Protein AF-A0A930QNM5-F1 (afdb_monomer_lite)

pLDDT: mean 81.4, std 10.73, range [40.41, 90.56]

Foldseek 3Di:
DDPPQAAQEDAPPDPVSVVVCVVCVVVVNPHDYDHCVVDPDDPVRLVVVCVVVVDPPVVVDPCVDPVCVVVVVVVD

Sequence (76 aa):
MADTEVLFIGYPKCSTCQKAEKFLRAHGCAAPMRDIKTQNPTTDELRTWHTRSGRPLKRFFNTSGMVYRDRGLKDK

Secondary structure (DSSP, 8-state):
-------EEE-TT-HHHHHHHHHHHHTT--PPEEETTTSPPPHHHHHHHHHHH---GGGGS-TTSHHHHHTTTT--

Structure (mmCIF, N/CA/C/O backbone):
data_AF-A0A930QNM5-F1
#
_entry.id   AF-A0A930QNM5-F1
#
loop_
_atom_site.group_PDB
_atom_site.id
_atom_site.type_symbol
_atom_site.label_atom_id
_atom_site.label_alt_id
_atom_site.label_comp_id
_atom_site.label_asym_id
_atom_site.label_entity_id
_atom_site.label_seq_id
_atom_site.pdbx_PDB_ins_code
_atom_site.Cartn_x
_atom_site.Cartn_y
_atom_site.Cartn_z
_atom_site.occupancy
_atom_site.B_iso_or_equiv
_atom_site.auth_seq_id
_atom_site.auth_comp_id
_atom_site.auth_asym_id
_atom_site.auth_atom_id
_atom_site.pdbx_PDB_model_num
ATOM 1 N N . MET A 1 1 ? 2.829 10.494 -24.927 1.00 40.41 1 MET A N 1
ATOM 2 C CA . MET A 1 1 ? 3.809 9.666 -24.196 1.00 40.41 1 MET A CA 1
ATOM 3 C C . MET A 1 1 ? 3.153 9.345 -22.868 1.00 40.41 1 MET A C 1
ATOM 5 O O . MET A 1 1 ? 2.949 10.261 -22.087 1.00 40.41 1 MET A O 1
ATOM 9 N N . ALA A 1 2 ? 2.615 8.133 -22.719 1.00 42.28 2 ALA A N 1
ATOM 10 C CA . ALA A 1 2 ? 1.798 7.775 -21.563 1.00 42.28 2 ALA A CA 1
ATOM 11 C C . ALA A 1 2 ? 2.710 7.591 -20.350 1.00 42.28 2 ALA A C 1
ATOM 13 O O . ALA A 1 2 ? 3.340 6.545 -20.194 1.00 42.28 2 ALA A O 1
ATOM 14 N N . ASP A 1 3 ? 2.800 8.646 -19.547 1.00 51.03 3 ASP A N 1
ATOM 15 C CA . ASP A 1 3 ? 3.404 8.649 -18.224 1.00 51.03 3 ASP A CA 1
ATOM 16 C C . ASP A 1 3 ? 2.646 7.635 -17.360 1.00 51.03 3 ASP A C 1
ATOM 18 O O . ASP A 1 3 ? 1.575 7.897 -16.810 1.00 51.03 3 ASP A O 1
ATOM 22 N N . THR A 1 4 ? 3.118 6.393 -17.386 1.00 58.56 4 THR A N 1
ATOM 23 C CA . THR A 1 4 ? 2.577 5.325 -16.552 1.00 58.56 4 THR A CA 1
ATOM 24 C C . THR A 1 4 ? 3.291 5.444 -15.220 1.00 58.56 4 THR A C 1
ATOM 26 O O . THR A 1 4 ? 4.169 4.646 -14.900 1.00 58.56 4 THR A O 1
ATOM 29 N N . GLU A 1 5 ? 2.970 6.498 -14.476 1.00 69.12 5 GLU A N 1
ATOM 30 C CA . GLU A 1 5 ? 3.524 6.726 -13.152 1.00 69.12 5 GLU A CA 1
ATOM 31 C C . GLU A 1 5 ? 2.947 5.652 -12.215 1.00 69.12 5 GLU A C 1
ATOM 33 O O . GLU A 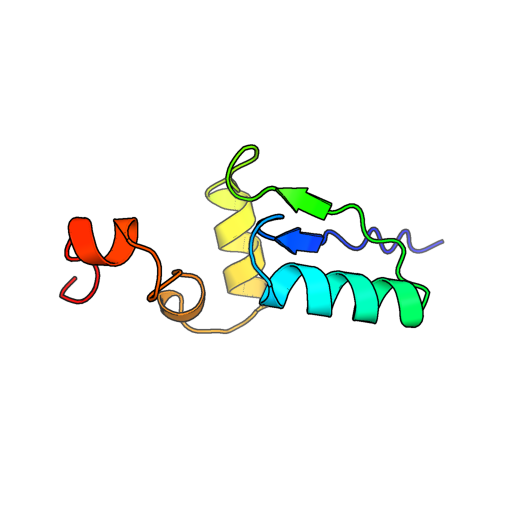1 5 ? 1.822 5.729 -11.714 1.00 69.12 5 GLU A O 1
ATOM 38 N N . VAL A 1 6 ? 3.677 4.543 -12.077 1.00 76.56 6 VAL A N 1
ATOM 39 C CA . VAL A 1 6 ? 3.259 3.413 -11.247 1.00 76.56 6 VAL A CA 1
ATOM 40 C C . VAL A 1 6 ? 3.412 3.825 -9.788 1.00 76.56 6 VAL A C 1
ATOM 42 O O . VAL A 1 6 ? 4.518 3.879 -9.262 1.00 76.56 6 VAL A O 1
ATOM 45 N N . LEU A 1 7 ? 2.297 4.090 -9.109 1.00 84.31 7 LEU A N 1
ATOM 46 C CA . LEU A 1 7 ? 2.293 4.356 -7.674 1.00 84.31 7 LEU A CA 1
ATOM 47 C C . LEU A 1 7 ? 2.311 3.035 -6.893 1.00 84.31 7 LEU A C 1
ATOM 49 O O . LEU A 1 7 ? 1.319 2.302 -6.872 1.00 84.31 7 LEU A O 1
ATOM 53 N N . PHE A 1 8 ? 3.422 2.736 -6.215 1.00 87.94 8 PHE A N 1
ATOM 54 C CA . PHE A 1 8 ? 3.509 1.569 -5.340 1.00 87.94 8 PHE A CA 1
ATOM 55 C C . PHE A 1 8 ? 3.184 1.960 -3.897 1.00 87.94 8 PHE A C 1
ATOM 57 O O . PHE A 1 8 ? 3.964 2.634 -3.230 1.00 87.94 8 PHE A O 1
ATOM 64 N N . ILE A 1 9 ? 2.032 1.521 -3.394 1.00 89.12 9 ILE A N 1
ATOM 65 C CA . ILE A 1 9 ? 1.615 1.784 -2.013 1.00 89.12 9 ILE A CA 1
ATOM 66 C C . ILE A 1 9 ? 1.960 0.573 -1.158 1.00 89.12 9 ILE A C 1
ATOM 68 O O . ILE A 1 9 ? 1.501 -0.541 -1.418 1.00 89.12 9 ILE A O 1
ATOM 72 N N . GLY A 1 10 ? 2.739 0.783 -0.105 1.00 89.69 10 GLY A N 1
ATOM 73 C CA . GLY A 1 10 ? 3.116 -0.302 0.785 1.00 89.69 10 GLY A CA 1
ATOM 74 C C . GLY A 1 10 ? 3.602 0.183 2.135 1.00 89.69 10 GLY A C 1
ATOM 75 O O . GLY A 1 10 ? 3.654 1.374 2.414 1.00 89.69 10 GLY A O 1
ATOM 76 N N . TYR A 1 11 ? 3.960 -0.769 2.989 1.00 88.25 11 TYR A N 1
ATOM 77 C CA . TYR A 1 11 ? 4.578 -0.488 4.277 1.00 88.25 11 TYR A CA 1
ATOM 78 C C . TYR A 1 11 ? 6.036 -0.962 4.238 1.00 88.25 11 TYR A C 1
ATOM 80 O O . TYR A 1 11 ? 6.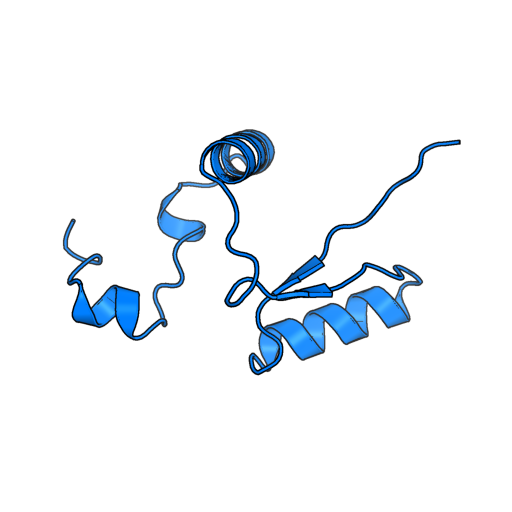258 -2.154 4.013 1.00 88.25 11 TYR A O 1
ATOM 88 N N . PRO A 1 12 ? 7.043 -0.096 4.457 1.00 84.94 12 PRO A N 1
ATOM 89 C CA . PRO A 1 12 ? 8.451 -0.457 4.261 1.00 84.94 12 PRO A CA 1
ATOM 90 C C . PRO A 1 12 ? 8.927 -1.591 5.176 1.00 84.94 12 PRO A C 1
ATOM 92 O O . PRO A 1 12 ? 9.806 -2.357 4.792 1.00 84.94 12 PRO A O 1
ATOM 95 N N . LYS A 1 13 ? 8.323 -1.772 6.362 1.00 85.50 13 LYS A N 1
ATOM 96 C CA . LYS A 1 13 ? 8.651 -2.903 7.254 1.00 85.50 13 LYS A CA 1
ATOM 97 C C . LYS A 1 13 ? 7.886 -4.194 6.928 1.00 85.50 13 LYS A C 1
ATOM 99 O O . LYS A 1 13 ? 8.066 -5.197 7.611 1.00 85.50 13 LYS A O 1
ATOM 104 N N . CYS A 1 14 ? 7.015 -4.189 5.919 1.00 86.12 14 CYS A N 1
ATOM 105 C CA . CYS A 1 14 ? 6.287 -5.378 5.486 1.00 86.12 14 CYS A CA 1
ATOM 106 C C . CYS A 1 14 ? 7.142 -6.200 4.515 1.00 86.12 14 CYS A C 1
ATOM 108 O O . CYS A 1 14 ? 7.476 -5.741 3.422 1.00 86.12 14 CYS A O 1
ATOM 110 N N . SER A 1 15 ? 7.434 -7.450 4.876 1.00 86.94 15 SER A N 1
ATOM 111 C CA . SER A 1 15 ? 8.204 -8.376 4.037 1.00 86.94 15 SER A CA 1
ATOM 112 C C . SER A 1 15 ? 7.533 -8.654 2.685 1.00 86.94 15 SER A C 1
ATOM 114 O O . SER A 1 15 ? 8.219 -8.801 1.675 1.00 86.94 15 SER A O 1
ATOM 116 N N . THR A 1 16 ? 6.198 -8.670 2.631 1.00 89.31 16 THR A N 1
ATOM 117 C CA . THR A 1 16 ? 5.441 -8.810 1.378 1.00 89.31 16 THR A CA 1
ATOM 118 C C . THR A 1 16 ? 5.623 -7.594 0.469 1.00 89.31 16 THR A C 1
ATOM 120 O O . THR A 1 16 ? 5.842 -7.765 -0.728 1.00 89.31 16 THR A O 1
ATOM 123 N N . CYS A 1 17 ? 5.601 -6.374 1.023 1.00 88.81 17 CYS A N 1
ATOM 124 C CA . CYS A 1 17 ? 5.820 -5.150 0.247 1.00 88.81 17 CYS A CA 1
ATOM 125 C C . CYS A 1 17 ? 7.246 -5.090 -0.308 1.00 88.81 17 CYS A C 1
ATOM 127 O O . CYS A 1 17 ? 7.420 -4.782 -1.479 1.00 88.81 17 CYS A O 1
ATOM 129 N N . GLN A 1 18 ? 8.251 -5.474 0.483 1.00 88.38 18 GLN A N 1
ATOM 130 C CA . GLN A 1 18 ? 9.643 -5.528 0.020 1.00 88.38 18 GLN A CA 1
ATOM 131 C C . GLN A 1 18 ? 9.839 -6.533 -1.125 1.00 88.38 18 GLN A C 1
ATOM 133 O O . GLN A 1 18 ? 10.571 -6.265 -2.075 1.00 88.38 18 GLN A O 1
ATOM 138 N N . LYS A 1 19 ? 9.182 -7.701 -1.061 1.00 90.56 19 LYS A N 1
ATOM 139 C CA . LYS A 1 19 ? 9.206 -8.685 -2.158 1.00 90.56 19 LYS A CA 1
ATOM 140 C C . LYS A 1 19 ? 8.532 -8.140 -3.419 1.00 90.56 19 LYS A C 1
ATOM 142 O O . LYS A 1 19 ? 9.078 -8.306 -4.504 1.00 90.56 19 LYS A O 1
ATOM 147 N N . ALA A 1 20 ? 7.385 -7.476 -3.271 1.00 89.88 20 ALA A N 1
ATOM 148 C CA . ALA A 1 20 ? 6.673 -6.856 -4.386 1.00 89.88 20 ALA A CA 1
ATOM 149 C C . ALA A 1 20 ? 7.486 -5.720 -5.030 1.00 89.88 20 ALA A C 1
ATOM 151 O O . ALA A 1 20 ? 7.576 -5.658 -6.250 1.00 89.88 20 ALA A O 1
ATOM 152 N N . GLU A 1 21 ? 8.145 -4.877 -4.233 1.00 87.25 21 GLU A N 1
ATOM 153 C CA . GLU A 1 21 ? 9.027 -3.822 -4.739 1.00 87.25 21 GLU A CA 1
ATOM 154 C C . GLU A 1 21 ? 10.204 -4.405 -5.531 1.00 87.25 21 GLU A C 1
ATOM 156 O O . GLU A 1 21 ? 10.484 -3.963 -6.644 1.00 87.25 21 GLU A O 1
ATOM 161 N N . LYS A 1 22 ? 10.871 -5.439 -4.997 1.00 88.69 22 LYS A N 1
ATOM 162 C CA . LYS A 1 22 ? 11.952 -6.139 -5.710 1.00 88.69 22 LYS A CA 1
ATOM 163 C C . LYS A 1 22 ? 11.472 -6.729 -7.033 1.00 88.69 22 LYS A C 1
ATOM 165 O O . LYS A 1 22 ? 12.183 -6.619 -8.025 1.00 88.69 22 LYS A O 1
ATOM 170 N N . PHE A 1 23 ? 10.279 -7.321 -7.050 1.00 89.62 23 PHE A N 1
ATOM 171 C CA . PHE A 1 23 ? 9.661 -7.842 -8.267 1.00 89.62 23 PHE A CA 1
ATOM 172 C C . PHE A 1 23 ? 9.425 -6.722 -9.291 1.00 89.62 23 PHE A C 1
ATOM 174 O O . PHE A 1 23 ? 9.886 -6.825 -10.421 1.00 89.62 23 PHE A O 1
ATOM 181 N N . LEU A 1 24 ? 8.801 -5.611 -8.888 1.00 87.25 24 LEU A N 1
ATOM 182 C CA . LEU A 1 24 ? 8.561 -4.462 -9.769 1.00 87.25 24 LEU A CA 1
ATOM 183 C C . LEU A 1 24 ? 9.866 -3.893 -10.341 1.00 87.25 24 LEU A C 1
ATOM 185 O O . LEU A 1 24 ? 9.969 -3.700 -11.551 1.00 87.25 24 LEU A O 1
ATOM 189 N N . ARG A 1 25 ? 10.890 -3.709 -9.499 1.00 85.50 25 ARG A N 1
ATOM 190 C CA . ARG A 1 25 ? 12.217 -3.245 -9.930 1.00 85.50 25 ARG A CA 1
ATOM 191 C C . ARG A 1 25 ? 12.880 -4.216 -10.910 1.00 85.50 25 ARG A C 1
ATOM 193 O O . ARG A 1 25 ? 13.447 -3.766 -11.899 1.00 85.50 25 ARG A O 1
ATOM 200 N N . ALA A 1 26 ? 12.782 -5.526 -10.671 1.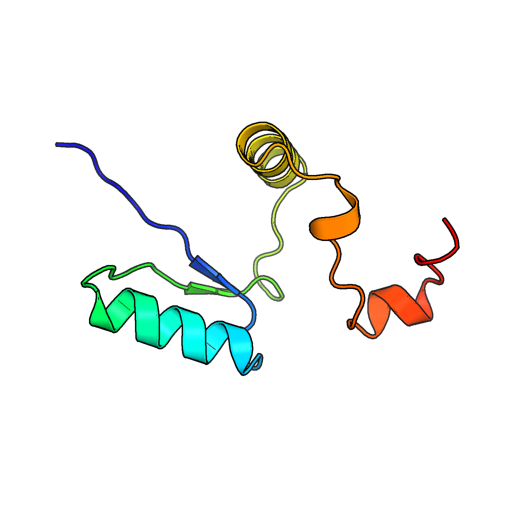00 88.81 26 ALA A N 1
ATOM 201 C CA . ALA A 1 26 ? 13.318 -6.551 -11.570 1.00 88.81 26 ALA A CA 1
ATOM 202 C C . ALA A 1 26 ? 12.626 -6.557 -12.945 1.00 88.81 26 ALA A C 1
ATOM 204 O O . ALA A 1 26 ? 13.257 -6.875 -13.947 1.00 88.81 26 ALA A O 1
ATOM 205 N N . HIS A 1 27 ? 11.354 -6.158 -13.001 1.00 87.44 27 HIS A N 1
ATOM 206 C CA . HIS A 1 27 ? 10.586 -6.010 -14.237 1.00 87.44 27 HIS A CA 1
ATOM 207 C C . HIS A 1 27 ? 10.728 -4.626 -14.901 1.00 87.44 27 HIS A C 1
ATOM 209 O O . HIS A 1 27 ? 10.021 -4.337 -15.863 1.00 87.44 27 HIS A O 1
ATOM 215 N N . GLY A 1 28 ? 11.633 -3.767 -14.415 1.00 82.69 28 GLY A N 1
ATOM 216 C CA . GLY A 1 28 ? 1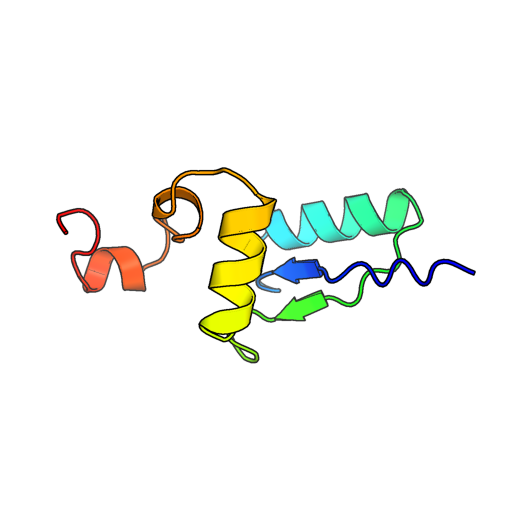1.874 -2.436 -14.984 1.00 82.69 28 GLY A CA 1
ATOM 217 C C . GLY A 1 28 ? 10.850 -1.372 -14.573 1.00 82.69 28 GLY A C 1
ATOM 218 O O . GLY A 1 28 ? 10.886 -0.257 -15.089 1.00 82.69 28 GLY A O 1
ATOM 219 N N . CYS A 1 29 ? 9.956 -1.671 -13.627 1.00 81.56 29 CYS A N 1
ATOM 220 C CA . CYS A 1 29 ? 9.023 -0.699 -13.066 1.00 81.56 29 CYS A CA 1
ATOM 221 C C . CYS A 1 29 ? 9.673 0.024 -11.880 1.00 81.56 29 CYS A C 1
ATOM 223 O O . CYS A 1 29 ? 9.634 -0.447 -10.740 1.00 81.56 29 CYS A O 1
ATOM 225 N N . ALA A 1 30 ? 10.255 1.195 -12.139 1.00 72.81 30 ALA A N 1
ATOM 226 C CA . ALA A 1 30 ? 10.737 2.106 -11.103 1.00 72.81 30 ALA A CA 1
ATOM 227 C C . ALA A 1 30 ? 9.562 2.882 -10.476 1.00 72.81 30 ALA A C 1
ATOM 229 O O . ALA A 1 30 ? 9.405 4.080 -10.678 1.00 72.81 30 ALA A O 1
ATOM 230 N N . ALA A 1 31 ? 8.708 2.174 -9.739 1.00 76.62 31 ALA A N 1
ATOM 231 C CA . ALA A 1 31 ? 7.583 2.761 -9.022 1.00 76.62 31 ALA A CA 1
ATOM 232 C C . ALA A 1 31 ? 8.063 3.420 -7.712 1.00 76.62 31 ALA A C 1
ATOM 234 O O . ALA A 1 31 ? 8.650 2.715 -6.881 1.00 76.62 31 ALA A O 1
ATOM 235 N N . PRO A 1 32 ? 7.826 4.723 -7.468 1.00 78.75 32 PRO A N 1
ATOM 236 C CA . PRO A 1 32 ? 8.084 5.314 -6.161 1.00 78.75 32 PRO A CA 1
ATOM 237 C C . PRO A 1 32 ? 7.209 4.639 -5.096 1.00 78.75 32 PRO A C 1
ATOM 239 O O . PRO A 1 32 ? 5.985 4.542 -5.232 1.00 78.75 32 PRO A O 1
ATOM 242 N N . MET A 1 33 ? 7.848 4.152 -4.027 1.00 84.12 33 MET A N 1
ATOM 243 C CA . MET A 1 33 ? 7.141 3.575 -2.888 1.00 84.12 33 MET A CA 1
ATOM 244 C C . MET A 1 33 ? 6.563 4.690 -2.011 1.00 84.12 33 MET A C 1
ATOM 246 O O . MET A 1 33 ? 7.306 5.445 -1.387 1.00 84.12 33 MET A O 1
ATOM 250 N N . ARG A 1 34 ? 5.235 4.745 -1.904 1.00 88.88 34 ARG A N 1
ATOM 251 C CA . ARG A 1 34 ? 4.509 5.576 -0.939 1.00 88.88 34 ARG A CA 1
ATOM 252 C C . ARG A 1 34 ? 4.240 4.765 0.326 1.00 88.88 34 ARG A C 1
ATOM 254 O O . ARG A 1 34 ? 3.551 3.741 0.278 1.00 88.88 34 ARG A O 1
ATOM 261 N N . ASP A 1 35 ? 4.782 5.220 1.456 1.00 89.44 35 ASP A N 1
ATOM 262 C CA . ASP A 1 35 ? 4.528 4.597 2.758 1.00 89.44 35 ASP A CA 1
ATOM 263 C C . ASP A 1 35 ? 3.092 4.892 3.206 1.00 89.44 35 ASP A C 1
ATOM 265 O O . ASP A 1 35 ? 2.739 6.021 3.550 1.00 89.44 35 ASP A O 1
ATOM 269 N N . ILE A 1 36 ? 2.267 3.845 3.229 1.00 89.38 36 ILE A N 1
ATOM 270 C CA . ILE A 1 36 ? 0.852 3.916 3.608 1.00 89.38 36 ILE A CA 1
ATOM 271 C C . ILE A 1 36 ? 0.637 4.347 5.068 1.00 89.38 36 ILE A C 1
ATOM 273 O O . ILE A 1 36 ? -0.474 4.727 5.424 1.00 89.38 36 ILE A O 1
ATOM 277 N N . LYS A 1 37 ? 1.662 4.261 5.929 1.00 84.44 37 LYS A N 1
ATOM 278 C CA . LYS A 1 37 ? 1.578 4.645 7.345 1.00 84.44 37 LYS A CA 1
ATOM 279 C C . LYS A 1 37 ? 1.822 6.139 7.570 1.00 84.44 37 LYS A C 1
ATOM 281 O O . LYS A 1 37 ? 1.275 6.696 8.518 1.00 84.44 37 LYS A O 1
ATOM 286 N N . THR A 1 38 ? 2.699 6.756 6.781 1.00 86.62 38 THR A N 1
ATOM 287 C CA . THR A 1 38 ? 3.034 8.186 6.906 1.00 86.62 38 THR A CA 1
ATOM 288 C C . THR A 1 38 ? 2.199 9.034 5.958 1.00 86.62 38 THR A C 1
ATOM 290 O O . THR A 1 38 ? 1.759 10.116 6.333 1.00 86.62 38 THR A O 1
ATOM 293 N N . GLN A 1 39 ? 1.938 8.528 4.751 1.00 86.94 39 GLN A N 1
ATOM 294 C CA . GLN A 1 39 ? 1.119 9.174 3.734 1.00 86.94 39 GLN A CA 1
ATOM 295 C C . GLN A 1 39 ? -0.149 8.363 3.484 1.00 86.94 39 GLN A C 1
ATOM 297 O O . GLN A 1 39 ? -0.303 7.707 2.447 1.00 86.94 39 GLN A O 1
ATOM 302 N N . ASN A 1 40 ? -1.066 8.429 4.448 1.00 87.44 40 ASN A N 1
ATOM 303 C CA . ASN A 1 40 ? -2.343 7.734 4.368 1.00 87.44 40 ASN A CA 1
ATOM 304 C C . ASN A 1 40 ? -3.104 8.147 3.095 1.00 87.44 40 ASN A C 1
ATOM 306 O O . ASN A 1 40 ? -3.102 9.328 2.733 1.00 87.44 40 ASN A O 1
ATOM 310 N N . PRO A 1 41 ? -3.753 7.198 2.407 1.00 86.62 41 PRO A N 1
ATOM 311 C CA . PRO A 1 41 ? -4.588 7.517 1.264 1.00 86.62 41 PRO A CA 1
ATOM 312 C C . PRO A 1 41 ? -5.849 8.263 1.704 1.00 86.62 41 PRO A C 1
ATOM 3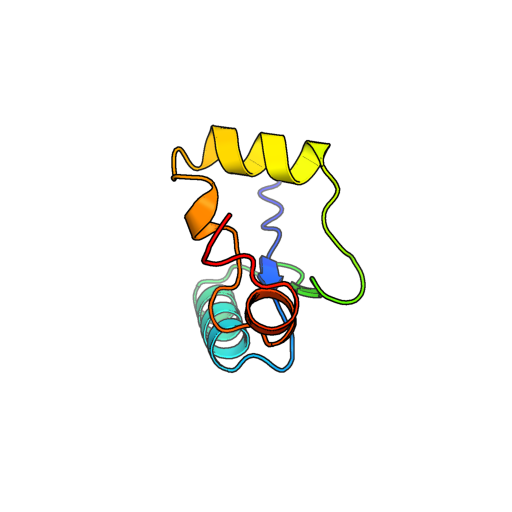14 O O . PRO A 1 41 ? -6.391 8.011 2.785 1.00 86.62 41 PRO A O 1
ATOM 317 N N . THR A 1 42 ? -6.319 9.178 0.863 1.00 89.69 42 THR A N 1
ATOM 318 C CA . THR A 1 42 ? -7.556 9.922 1.117 1.00 89.69 42 THR A CA 1
ATOM 319 C C . THR A 1 42 ? -8.786 9.089 0.758 1.00 89.69 42 THR A C 1
ATOM 321 O O . THR A 1 42 ? -8.714 8.088 0.040 1.00 89.69 42 THR A O 1
ATOM 324 N N . THR A 1 43 ? -9.953 9.503 1.249 1.00 87.62 43 THR A N 1
ATOM 325 C CA . THR A 1 43 ? -11.225 8.833 0.946 1.00 87.62 43 THR A CA 1
ATOM 326 C C . THR A 1 43 ? -11.518 8.805 -0.558 1.00 87.62 43 THR A C 1
ATOM 328 O O . THR A 1 43 ? -11.993 7.788 -1.066 1.00 87.62 43 THR A O 1
ATOM 331 N N . ASP A 1 44 ? -11.207 9.884 -1.281 1.00 90.00 44 ASP A N 1
ATOM 332 C CA . ASP A 1 44 ? -11.430 9.982 -2.728 1.00 90.00 44 ASP A CA 1
ATOM 333 C C . ASP A 1 44 ? -10.477 9.086 -3.530 1.00 90.00 44 ASP A C 1
ATOM 335 O O . ASP A 1 44 ? -10.904 8.409 -4.474 1.00 90.00 44 ASP A O 1
ATOM 339 N N . GLU A 1 45 ? -9.207 9.001 -3.115 1.00 88.69 45 GLU A N 1
ATOM 340 C CA . GLU A 1 45 ? -8.238 8.052 -3.677 1.00 88.69 45 GLU A CA 1
ATOM 341 C C . GLU A 1 45 ? -8.730 6.608 -3.487 1.00 88.69 45 GLU A C 1
ATOM 343 O O . GLU A 1 45 ? -8.831 5.845 -4.451 1.00 88.69 45 GLU A O 1
ATOM 348 N N . LEU A 1 46 ? -9.129 6.250 -2.261 1.00 87.69 46 LEU A N 1
ATOM 349 C CA . LEU A 1 46 ? -9.641 4.916 -1.937 1.00 87.69 46 LEU A CA 1
ATOM 350 C C . LEU A 1 46 ? -10.905 4.571 -2.727 1.00 87.69 46 LEU A C 1
ATOM 352 O O . LEU A 1 46 ? -11.019 3.455 -3.237 1.00 87.69 46 LEU A O 1
ATOM 356 N N . ARG A 1 47 ? -11.846 5.515 -2.866 1.00 88.00 47 ARG A N 1
ATOM 357 C CA . ARG A 1 47 ? -13.062 5.326 -3.668 1.00 88.00 47 ARG A CA 1
ATOM 358 C C . ARG A 1 47 ? -12.707 5.064 -5.129 1.00 88.00 47 ARG A C 1
ATOM 360 O O . ARG A 1 47 ? -13.264 4.151 -5.736 1.00 88.00 47 ARG A O 1
ATOM 367 N N . THR A 1 48 ? -11.749 5.809 -5.673 1.00 89.81 48 THR A N 1
ATOM 368 C CA . THR A 1 48 ? -11.272 5.622 -7.047 1.00 89.81 48 THR A CA 1
ATOM 369 C C . THR A 1 48 ? -10.633 4.246 -7.235 1.00 89.81 48 THR A C 1
ATOM 371 O O . THR A 1 48 ? -10.975 3.534 -8.181 1.00 89.81 48 THR A O 1
ATOM 374 N N . TRP A 1 49 ? -9.747 3.823 -6.330 1.00 89.38 49 TRP A N 1
ATOM 375 C CA . TRP A 1 49 ? -9.089 2.514 -6.415 1.00 89.38 49 TRP A CA 1
ATOM 376 C C . TRP A 1 49 ? -10.053 1.352 -6.211 1.00 89.38 49 TRP A C 1
ATOM 378 O O . TRP A 1 49 ? -9.939 0.345 -6.904 1.00 89.38 49 TRP A O 1
ATOM 388 N N . HIS A 1 50 ? -11.025 1.489 -5.309 1.00 88.31 50 HIS A N 1
ATOM 389 C CA . HIS A 1 50 ? -12.072 0.493 -5.107 1.00 88.31 50 HIS A CA 1
ATOM 390 C C . HIS A 1 50 ? -12.898 0.293 -6.383 1.00 88.31 50 HIS A C 1
ATOM 392 O O . HIS A 1 50 ? -13.025 -0.837 -6.857 1.00 88.31 50 HIS A O 1
ATOM 398 N N . THR A 1 51 ? -13.377 1.387 -6.987 1.00 87.88 51 THR A N 1
ATOM 399 C CA . THR A 1 51 ? -14.136 1.349 -8.246 1.00 87.88 51 THR A CA 1
ATOM 400 C C . THR A 1 51 ? -13.317 0.739 -9.381 1.00 87.88 51 THR A C 1
ATOM 402 O O . THR A 1 51 ? -13.821 -0.108 -10.109 1.00 87.88 51 THR A O 1
ATOM 405 N N . ARG A 1 52 ? -12.033 1.106 -9.503 1.00 87.75 52 ARG A N 1
ATOM 406 C CA . ARG A 1 52 ? -11.127 0.533 -10.515 1.00 87.75 52 ARG A CA 1
ATOM 407 C C . ARG A 1 52 ? -10.813 -0.941 -10.271 1.00 87.75 52 ARG A C 1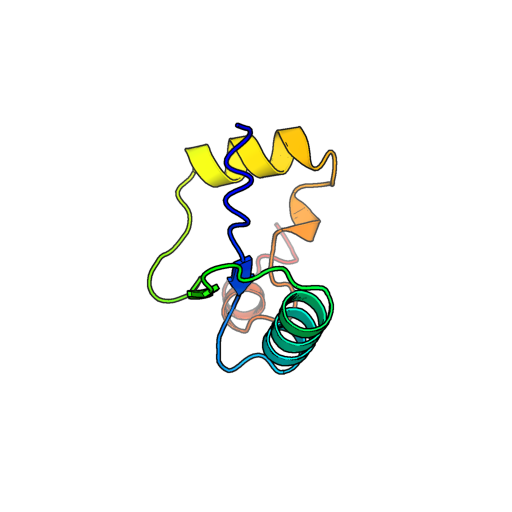
ATOM 409 O O . ARG A 1 52 ? -10.623 -1.690 -11.220 1.00 87.75 52 ARG A O 1
ATOM 416 N N . SER A 1 53 ? -10.719 -1.358 -9.011 1.00 87.19 53 SER A N 1
ATOM 417 C CA . SER A 1 53 ? -10.341 -2.724 -8.656 1.00 87.19 53 SER A CA 1
ATOM 418 C C . SER A 1 53 ? -11.483 -3.722 -8.829 1.00 87.19 53 SER A C 1
ATOM 420 O O . SER A 1 53 ? -11.203 -4.902 -9.040 1.00 87.19 53 SER A O 1
ATOM 422 N N . GLY A 1 54 ? -12.739 -3.290 -8.664 1.00 87.88 54 GLY A N 1
ATOM 423 C CA . GLY A 1 54 ? -13.915 -4.168 -8.702 1.00 87.88 54 GLY A CA 1
ATOM 424 C C . GLY A 1 54 ? -13.951 -5.216 -7.580 1.00 87.88 54 GLY A C 1
ATOM 425 O O . GLY A 1 54 ? -14.725 -6.169 -7.637 1.00 87.88 54 GLY A O 1
ATOM 426 N N . ARG A 1 55 ? -13.090 -5.083 -6.561 1.00 85.69 55 ARG A N 1
ATOM 427 C CA . ARG A 1 55 ? -12.991 -6.021 -5.437 1.00 85.69 55 ARG A CA 1
ATOM 428 C C . ARG A 1 55 ? -13.854 -5.558 -4.265 1.00 85.69 55 ARG A C 1
ATOM 430 O O . ARG A 1 55 ? -13.951 -4.357 -4.036 1.00 85.69 55 ARG A O 1
ATOM 437 N N . PRO A 1 56 ? -14.382 -6.489 -3.449 1.00 86.19 56 PRO A N 1
ATOM 438 C CA . PRO A 1 56 ? -15.103 -6.133 -2.234 1.00 86.19 56 PRO A CA 1
ATOM 439 C C . PRO A 1 56 ? -14.245 -5.275 -1.301 1.00 86.19 56 PRO A C 1
ATOM 441 O O . PRO A 1 56 ? -13.093 -5.623 -1.027 1.00 86.19 56 PRO A O 1
ATOM 444 N N . LEU A 1 57 ? -14.837 -4.220 -0.737 1.00 82.81 57 LEU A N 1
ATOM 445 C CA . LEU A 1 57 ? -14.164 -3.274 0.158 1.00 82.81 57 LEU A CA 1
ATOM 446 C C . LEU A 1 57 ? -13.409 -3.957 1.315 1.00 82.81 57 LEU A C 1
ATOM 448 O O . LEU A 1 57 ? -12.311 -3.539 1.667 1.00 82.81 57 LEU A O 1
ATOM 452 N N . LYS A 1 58 ? -13.925 -5.080 1.842 1.00 81.25 58 LYS A N 1
ATOM 453 C CA . LYS A 1 58 ? -13.263 -5.882 2.893 1.00 81.25 58 LYS A CA 1
ATOM 454 C C . LYS A 1 58 ? -11.831 -6.314 2.534 1.00 81.25 58 LYS A C 1
ATOM 456 O O . LYS A 1 58 ? -11.014 -6.484 3.430 1.00 81.25 58 LYS A O 1
ATOM 461 N N . ARG A 1 59 ? -11.501 -6.472 1.245 1.00 84.00 59 ARG A N 1
ATOM 462 C CA . ARG A 1 59 ? -10.154 -6.852 0.774 1.00 84.00 59 ARG A CA 1
ATOM 463 C C . ARG A 1 59 ? -9.134 -5.712 0.837 1.00 84.00 59 ARG A C 1
ATOM 465 O O . ARG A 1 59 ? -7.944 -5.997 0.784 1.00 84.00 59 ARG A O 1
ATOM 472 N N . PHE A 1 60 ? -9.584 -4.463 0.947 1.00 84.62 60 PHE A N 1
ATOM 473 C CA . PHE A 1 60 ? -8.709 -3.300 1.122 1.00 84.62 60 PHE A CA 1
ATOM 474 C C . PHE A 1 60 ? -8.283 -3.108 2.581 1.00 84.62 60 PHE A C 1
ATOM 476 O O . PHE A 1 60 ? -7.313 -2.405 2.855 1.00 84.62 60 PHE A O 1
ATOM 483 N N . PHE A 1 61 ? -8.979 -3.744 3.527 1.00 82.94 61 PHE A N 1
ATOM 484 C CA . PHE A 1 61 ? -8.603 -3.695 4.931 1.00 82.94 61 PHE A CA 1
ATOM 485 C C . PHE A 1 61 ? -7.463 -4.665 5.230 1.00 82.94 61 PHE A C 1
ATOM 487 O O . PHE A 1 61 ? -7.484 -5.835 4.846 1.00 82.94 61 PHE A O 1
ATOM 494 N N . ASN A 1 62 ? -6.482 -4.182 5.991 1.00 81.38 62 ASN A N 1
ATOM 495 C CA . ASN A 1 62 ? -5.429 -5.021 6.539 1.00 81.38 62 ASN A CA 1
ATOM 496 C C . ASN A 1 62 ? -5.975 -5.848 7.716 1.00 81.38 62 ASN A C 1
ATOM 498 O O . ASN A 1 62 ? -5.867 -5.447 8.874 1.00 81.38 62 ASN A O 1
ATOM 502 N N . THR A 1 63 ? -6.557 -7.008 7.417 1.00 76.06 63 THR A N 1
ATOM 503 C CA . THR A 1 63 ? -7.168 -7.907 8.412 1.00 76.06 63 THR A CA 1
ATOM 504 C C . THR A 1 63 ? -6.165 -8.531 9.388 1.00 76.06 63 THR A C 1
ATOM 506 O O . THR A 1 63 ? -6.556 -8.990 10.464 1.00 76.06 63 THR A O 1
ATOM 509 N N . SER A 1 64 ? -4.869 -8.542 9.056 1.00 72.44 64 SER A N 1
ATOM 510 C CA . SER A 1 64 ? -3.796 -8.957 9.968 1.00 72.44 64 SER A CA 1
ATOM 511 C C . SER A 1 64 ? -3.256 -7.807 10.826 1.00 72.44 64 SER A C 1
ATOM 513 O O . SER A 1 64 ? -2.479 -8.054 11.747 1.00 72.44 64 SER A O 1
ATOM 515 N N . GLY A 1 65 ? -3.673 -6.565 10.566 1.00 77.06 65 GLY A N 1
ATOM 516 C CA . GLY A 1 65 ? -3.240 -5.393 11.317 1.00 77.06 65 GLY A CA 1
ATOM 517 C C . GLY A 1 65 ? -3.783 -5.384 12.746 1.00 77.06 65 GLY A C 1
ATOM 518 O O . GLY A 1 65 ? -4.970 -5.627 12.965 1.00 77.06 65 GLY A O 1
ATOM 519 N N . MET A 1 66 ? -2.930 -5.030 13.715 1.00 75.81 66 MET A N 1
ATOM 520 C CA . MET A 1 66 ? -3.330 -4.885 15.125 1.00 75.81 66 MET A CA 1
ATOM 521 C C . MET A 1 66 ? -4.517 -3.930 15.275 1.00 75.81 66 MET A C 1
ATOM 523 O O . MET A 1 66 ? -5.496 -4.284 15.906 1.00 75.81 66 MET A O 1
ATOM 527 N N . VAL A 1 67 ? -4.516 -2.798 14.563 1.00 77.44 67 VAL A N 1
ATOM 528 C CA . VAL A 1 67 ? -5.622 -1.822 14.600 1.00 77.44 67 VAL A CA 1
ATOM 529 C C . VAL A 1 67 ? -6.956 -2.416 14.128 1.00 77.44 67 VAL A C 1
ATOM 531 O O . VAL A 1 67 ? -8.004 -2.048 14.651 1.00 77.44 67 VAL A O 1
ATOM 534 N N . TYR A 1 68 ? -6.941 -3.338 13.158 1.00 77.62 68 TYR A N 1
ATOM 535 C CA . TYR A 1 68 ? -8.162 -3.995 12.683 1.00 77.62 68 TYR A CA 1
ATOM 536 C C . TYR A 1 68 ? -8.748 -4.928 13.752 1.00 77.62 68 TYR A C 1
ATOM 538 O O . TYR A 1 68 ? -9.967 -4.988 13.920 1.00 77.62 68 TYR A O 1
ATOM 546 N N . ARG A 1 69 ? -7.873 -5.610 14.505 1.00 74.44 69 ARG A N 1
ATOM 547 C CA . ARG A 1 69 ? -8.248 -6.471 15.635 1.00 74.44 69 ARG A CA 1
ATOM 548 C C . ARG A 1 69 ? -8.685 -5.652 16.851 1.00 74.44 69 ARG A C 1
ATOM 550 O O . ARG A 1 69 ? -9.777 -5.884 17.353 1.00 74.44 69 ARG A O 1
ATOM 557 N N . ASP A 1 70 ? -7.899 -4.655 17.249 1.00 78.25 70 ASP A N 1
ATOM 558 C CA . ASP A 1 70 ? -8.140 -3.817 18.432 1.00 78.25 70 ASP A CA 1
ATOM 559 C C . ASP A 1 70 ? -9.429 -2.999 18.320 1.00 78.25 70 ASP A C 1
ATOM 561 O O . ASP A 1 70 ? -10.105 -2.753 19.313 1.00 78.25 70 ASP A O 1
ATOM 565 N N . ARG A 1 71 ? -9.803 -2.585 17.102 1.00 77.06 71 ARG A N 1
ATOM 566 C CA . ARG A 1 71 ? -11.058 -1.858 16.857 1.00 77.06 71 ARG A CA 1
ATOM 567 C C . ARG A 1 71 ? -12.267 -2.769 16.617 1.00 77.06 71 ARG A C 1
ATOM 569 O O . ARG A 1 71 ? -13.337 -2.251 16.299 1.00 77.06 71 ARG A O 1
ATOM 576 N N . GLY A 1 72 ? -12.114 -4.093 16.719 1.00 71.88 72 GLY A N 1
ATOM 577 C CA . GLY A 1 72 ? -13.207 -5.050 16.514 1.00 71.88 72 GLY A CA 1
ATOM 578 C C . GLY A 1 72 ? -13.840 -4.969 15.120 1.00 71.88 72 GLY A C 1
ATOM 579 O O . GLY A 1 72 ? -15.017 -5.269 14.954 1.00 71.88 72 GLY A O 1
ATOM 580 N N . LEU A 1 73 ? -13.082 -4.546 14.100 1.00 71.25 73 LEU A N 1
ATOM 581 C CA . LEU A 1 73 ? -13.608 -4.286 12.748 1.00 71.25 73 LEU A CA 1
ATOM 582 C C . LEU A 1 73 ? -13.932 -5.563 11.959 1.00 71.25 73 LEU A C 1
ATOM 584 O O . LEU A 1 73 ? -14.387 -5.484 10.821 1.00 71.25 73 LEU A O 1
ATOM 588 N N . LYS A 1 74 ? -13.666 -6.735 12.540 1.00 61.34 74 LYS A N 1
ATOM 589 C CA . LYS A 1 74 ? -14.058 -8.035 11.988 1.00 61.34 74 LYS A CA 1
ATOM 590 C C . LYS A 1 74 ? -15.562 -8.297 12.152 1.00 61.34 74 LYS A C 1
ATOM 592 O O . LYS A 1 74 ? -16.141 -8.957 11.293 1.00 61.34 74 LYS A O 1
ATOM 597 N N . ASP A 1 75 ? -16.157 -7.769 13.222 1.00 61.50 75 ASP A N 1
ATOM 598 C CA . ASP A 1 75 ? -17.562 -7.959 13.614 1.00 61.50 75 ASP A CA 1
ATOM 599 C C . ASP A 1 75 ? -18.487 -6.815 13.149 1.00 61.50 75 ASP A C 1
ATOM 601 O O . ASP A 1 75 ? -19.679 -6.820 13.449 1.00 61.50 75 ASP A O 1
ATOM 605 N N . LYS A 1 76 ? -17.954 -5.839 12.401 1.00 57.25 76 LYS A N 1
ATOM 606 C CA . LYS A 1 76 ? -18.702 -4.737 11.771 1.00 57.25 76 LYS A CA 1
ATOM 607 C C . LYS A 1 76 ? -18.696 -4.867 10.249 1.00 57.25 76 LYS A C 1
ATOM 609 O O . LYS A 1 76 ? -19.713 -4.482 9.638 1.00 57.25 76 LYS A O 1
#

Radius of gyration: 14.3 Å; chains: 1; bounding box: 32×19×43 Å